Protein AF-A0A2D7IEH9-F1 (afdb_monomer)

Mean predicted aligned error: 5.15 Å

Nearest PDB structures (foldseek):
  4zqi-assembly2_D  TM=7.327E-01  e=2.803E-02  Yersinia pestis
  7u56-assembly1_A  TM=7.391E-01  e=6.559E-02  Klebsiella pneumoniae subsp. pneumoniae HS11286
  4zqi-assembly1_B  TM=7.018E-01  e=6.970E-02  Yersinia pestis
  7u56-assembly1_B  TM=7.687E-01  e=1.733E-01  Klebsiella pneumoniae subsp. pneumoniae HS11286
  6u1i-assembly1_A  TM=7.613E-01  e=4.055E-01  Thermus thermophilus HB8

pLDDT: mean 90.39, std 9.67, range [45.16, 97.62]

Structure (mmCIF, N/CA/C/O backbone):
data_AF-A0A2D7IEH9-F1
#
_entry.id   AF-A0A2D7IEH9-F1
#
loop_
_atom_site.group_PDB
_atom_site.id
_atom_site.type_symbol
_atom_site.label_atom_id
_atom_site.label_alt_id
_atom_site.label_comp_id
_atom_site.label_asym_id
_atom_site.label_entity_id
_atom_site.label_seq_id
_atom_site.pdbx_PDB_ins_code
_atom_site.Cartn_x
_atom_site.Cartn_y
_atom_site.Cartn_z
_atom_site.occupancy
_atom_site.B_iso_or_equiv
_atom_site.auth_seq_id
_atom_site.auth_comp_id
_atom_site.auth_asym_id
_atom_site.auth_atom_id
_atom_site.pdbx_PDB_model_num
ATOM 1 N N . MET A 1 1 ? -2.835 -4.757 -12.297 1.00 45.16 1 MET A N 1
ATOM 2 C CA . MET A 1 1 ? -1.991 -5.937 -12.011 1.00 45.16 1 MET A CA 1
ATOM 3 C C . MET A 1 1 ? -2.877 -7.003 -11.401 1.00 45.16 1 MET A C 1
ATOM 5 O O . MET A 1 1 ? -3.628 -6.685 -10.491 1.00 45.16 1 MET A O 1
ATOM 9 N N . ILE A 1 2 ? -2.827 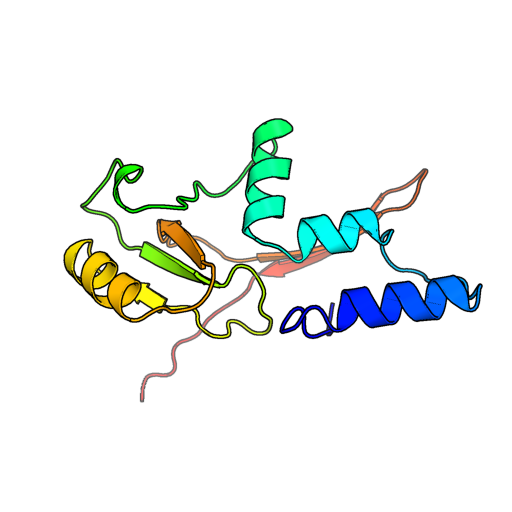-8.220 -11.940 1.00 45.41 2 ILE A N 1
ATOM 10 C CA . ILE A 1 2 ? -3.453 -9.420 -11.369 1.00 45.41 2 ILE A CA 1
ATOM 11 C C . ILE A 1 2 ? -2.291 -10.338 -10.986 1.00 45.41 2 ILE A C 1
ATOM 13 O O . ILE A 1 2 ? -2.025 -11.332 -11.649 1.00 45.41 2 ILE A O 1
ATOM 17 N N . ALA A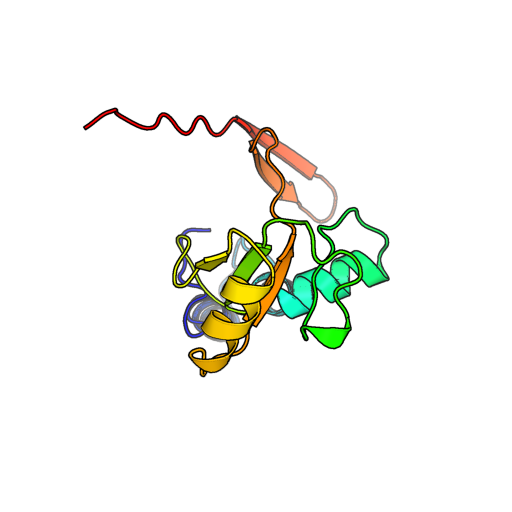 1 3 ? -1.485 -9.927 -10.013 1.00 56.19 3 ALA A N 1
ATOM 18 C CA . ALA A 1 3 ? -0.392 -10.757 -9.531 1.00 56.19 3 ALA A CA 1
ATOM 19 C C . ALA A 1 3 ? -0.324 -10.617 -8.012 1.00 56.19 3 ALA A C 1
ATOM 21 O O . ALA A 1 3 ? -0.419 -9.495 -7.526 1.00 56.19 3 ALA A O 1
ATOM 22 N N . PRO A 1 4 ? -0.190 -11.715 -7.257 1.00 66.06 4 PRO A N 1
ATOM 23 C CA . PRO A 1 4 ? -0.148 -11.639 -5.809 1.00 66.06 4 PRO A CA 1
ATOM 24 C C . PRO A 1 4 ? 1.139 -10.933 -5.372 1.00 66.06 4 PRO A C 1
ATOM 26 O O . PRO A 1 4 ? 2.246 -11.457 -5.515 1.00 66.06 4 PRO A O 1
ATOM 29 N N . GLU A 1 5 ? 1.013 -9.732 -4.812 1.00 74.81 5 GLU A N 1
ATOM 30 C CA . GLU A 1 5 ? 2.107 -9.095 -4.075 1.00 74.81 5 GLU A CA 1
ATOM 31 C C . GLU A 1 5 ? 2.381 -9.824 -2.750 1.00 74.81 5 GLU A C 1
ATOM 33 O O . GLU A 1 5 ? 3.456 -9.674 -2.159 1.00 74.81 5 GLU A O 1
ATOM 38 N N . SER A 1 6 ? 1.436 -10.657 -2.302 1.00 74.44 6 SER A N 1
ATOM 39 C CA . SER A 1 6 ? 1.617 -11.621 -1.220 1.00 74.44 6 SER A CA 1
ATOM 40 C C . SER A 1 6 ? 2.848 -12.492 -1.504 1.00 74.44 6 SER A C 1
ATOM 42 O O . SER A 1 6 ? 3.040 -13.004 -2.605 1.00 74.44 6 SER A O 1
ATOM 44 N N . GLN A 1 7 ? 3.747 -12.593 -0.520 1.00 80.38 7 GLN A N 1
ATOM 45 C CA . GLN A 1 7 ? 5.040 -13.291 -0.637 1.00 80.38 7 GLN A CA 1
ATOM 46 C C . GLN A 1 7 ? 5.972 -12.793 -1.766 1.00 80.38 7 GLN A C 1
ATOM 48 O O . GLN A 1 7 ? 6.950 -13.469 -2.103 1.00 80.38 7 GLN A O 1
ATOM 53 N N . LYS A 1 8 ? 5.717 -11.599 -2.324 1.00 86.62 8 LYS A N 1
ATOM 54 C CA . LYS A 1 8 ? 6.518 -10.971 -3.391 1.00 86.62 8 LYS A CA 1
ATOM 55 C C . LYS A 1 8 ? 6.620 -11.818 -4.668 1.00 86.62 8 LYS A C 1
ATOM 57 O O . LYS A 1 8 ? 7.613 -11.719 -5.388 1.00 86.62 8 LYS A O 1
ATOM 62 N N . ILE A 1 9 ? 5.613 -12.642 -4.962 1.00 88.00 9 ILE A N 1
ATOM 63 C CA . ILE A 1 9 ? 5.631 -13.569 -6.106 1.00 88.00 9 ILE A CA 1
ATOM 64 C C . ILE A 1 9 ? 5.881 -12.819 -7.419 1.00 88.00 9 ILE A C 1
ATOM 66 O O . ILE A 1 9 ? 6.766 -13.197 -8.182 1.00 88.00 9 ILE A O 1
ATOM 70 N N . TYR A 1 10 ? 5.179 -11.706 -7.646 1.00 89.44 10 TYR A N 1
ATOM 71 C CA . TYR A 1 10 ? 5.355 -10.918 -8.868 1.00 89.44 10 TYR A CA 1
ATOM 72 C C . TYR A 1 10 ? 6.785 -10.385 -9.051 1.00 89.44 10 TYR A C 1
ATOM 74 O O . TYR A 1 10 ? 7.326 -10.452 -10.149 1.00 89.44 10 TYR A O 1
ATOM 82 N N . GLN A 1 11 ? 7.431 -9.917 -7.976 1.00 90.38 11 GLN A N 1
ATOM 83 C CA . GLN A 1 11 ? 8.822 -9.445 -8.035 1.00 90.38 11 GLN A CA 1
ATOM 84 C C . GLN A 1 11 ? 9.769 -10.559 -8.477 1.00 90.38 11 GLN A C 1
ATOM 86 O O . GLN A 1 11 ? 10.609 -10.331 -9.341 1.00 90.38 11 GLN A O 1
ATOM 91 N N . LYS A 1 12 ? 9.599 -11.764 -7.916 1.00 90.56 12 LYS A N 1
ATOM 92 C CA . LYS A 1 12 ? 10.409 -12.936 -8.269 1.00 90.56 12 LYS A CA 1
ATOM 93 C C . LYS A 1 12 ? 10.229 -13.305 -9.739 1.00 90.56 12 LYS A C 1
ATOM 95 O O . LYS A 1 12 ? 11.213 -13.449 -10.444 1.00 90.56 12 LYS A O 1
ATOM 100 N N . ILE A 1 13 ? 8.985 -13.373 -10.219 1.00 90.81 13 ILE A N 1
ATOM 101 C CA . ILE A 1 13 ? 8.700 -13.681 -11.629 1.00 90.81 13 ILE A CA 1
ATOM 102 C C . ILE A 1 13 ? 9.372 -12.663 -12.554 1.00 90.81 13 ILE A C 1
ATOM 104 O O . ILE A 1 13 ? 10.013 -13.042 -13.527 1.00 90.81 13 ILE A O 1
ATOM 108 N N . VAL A 1 14 ? 9.249 -11.369 -12.252 1.00 91.94 14 VAL A N 1
ATOM 109 C CA . VAL A 1 14 ? 9.844 -10.322 -13.091 1.00 91.94 14 VAL A CA 1
ATOM 110 C C . VAL A 1 14 ? 11.365 -10.404 -13.096 1.00 91.94 14 VAL A C 1
ATOM 112 O O . VAL A 1 14 ? 11.961 -10.258 -14.158 1.00 91.94 14 VAL A O 1
ATOM 115 N N . TYR A 1 15 ? 11.978 -10.678 -11.944 1.00 91.88 15 TYR A N 1
ATOM 116 C CA . TYR A 1 15 ? 13.415 -10.913 -11.841 1.00 91.88 15 TYR A CA 1
ATOM 117 C C . TYR A 1 15 ? 13.856 -12.082 -12.737 1.00 91.88 15 TYR A C 1
ATOM 119 O O . TYR A 1 15 ? 14.688 -11.887 -13.620 1.00 91.88 15 TYR A O 1
ATOM 127 N N . GLU A 1 16 ? 13.239 -13.259 -12.596 1.00 92.69 16 GLU A N 1
ATOM 128 C CA . GLU A 1 16 ? 13.590 -14.449 -13.387 1.00 92.69 16 GLU A CA 1
ATOM 129 C C . GLU A 1 16 ? 13.417 -14.218 -14.897 1.00 92.69 16 GLU A C 1
ATOM 131 O O . GLU A 1 16 ? 14.309 -14.508 -15.693 1.00 92.69 16 GLU A O 1
ATOM 136 N N . VAL A 1 17 ? 12.296 -13.625 -15.318 1.00 91.94 17 VAL A N 1
ATOM 137 C CA . VAL A 1 17 ? 12.033 -13.383 -16.746 1.00 91.94 17 VAL A CA 1
ATOM 138 C C . VAL A 1 17 ? 13.008 -12.357 -17.340 1.00 91.94 17 VAL A C 1
ATOM 140 O O . VAL A 1 17 ? 13.431 -12.506 -18.490 1.00 91.94 17 VAL A O 1
ATOM 143 N N . GLN A 1 18 ? 13.426 -11.352 -16.563 1.00 89.62 18 GLN A N 1
ATOM 144 C CA . GLN A 1 18 ? 14.483 -10.423 -16.978 1.00 89.62 18 GLN A CA 1
ATOM 145 C C . GLN A 1 18 ? 15.840 -11.120 -17.120 1.00 89.62 18 GLN A C 1
ATOM 147 O O . GLN A 1 18 ? 16.566 -10.835 -18.074 1.00 89.62 18 GLN A O 1
ATOM 152 N N . HIS A 1 19 ? 16.171 -12.063 -16.232 1.00 91.25 19 HIS A N 1
ATOM 153 C CA . HIS A 1 19 ? 17.388 -12.875 -16.340 1.00 91.25 19 HIS A CA 1
ATOM 154 C C . HIS A 1 19 ? 17.413 -13.743 -17.602 1.00 91.25 19 HIS A C 1
ATOM 156 O O . HIS A 1 19 ? 18.469 -13.921 -18.211 1.00 91.25 19 HIS A O 1
ATOM 162 N N . LEU A 1 20 ? 16.244 -14.193 -18.054 1.00 94.31 20 LEU A N 1
ATOM 163 C CA . LEU A 1 20 ? 16.061 -14.893 -19.326 1.00 94.31 20 LEU A CA 1
ATOM 164 C C . LEU A 1 20 ? 16.098 -13.966 -20.559 1.00 94.31 20 LEU A C 1
ATOM 166 O O . LEU A 1 20 ? 15.920 -14.436 -21.680 1.00 94.31 20 LEU A O 1
ATOM 170 N N . LYS A 1 21 ? 16.354 -12.661 -20.377 1.00 91.44 21 LYS A N 1
ATOM 171 C CA . LYS A 1 21 ? 16.458 -11.638 -21.435 1.00 91.44 21 LYS A CA 1
ATOM 172 C C . LYS A 1 21 ? 15.180 -11.434 -22.259 1.00 91.44 21 LYS A C 1
ATOM 174 O O . LYS A 1 21 ? 15.244 -10.911 -23.371 1.00 91.44 21 LYS A O 1
ATOM 179 N N . PHE A 1 22 ? 14.016 -11.797 -21.721 1.00 90.88 22 PHE A N 1
ATOM 180 C CA . PHE A 1 22 ? 12.744 -11.460 -22.356 1.00 90.88 22 PHE A CA 1
ATOM 181 C C . PHE A 1 22 ? 12.407 -9.980 -22.168 1.00 90.88 22 PHE A C 1
ATOM 183 O O . PHE A 1 22 ? 12.622 -9.392 -21.106 1.00 90.88 22 PHE A O 1
ATOM 190 N N . ASN A 1 23 ? 11.800 -9.395 -23.199 1.00 86.25 23 ASN A N 1
ATOM 191 C CA . ASN A 1 23 ? 11.252 -8.048 -23.124 1.00 86.25 23 ASN A CA 1
ATOM 192 C C . ASN A 1 23 ? 9.913 -8.079 -22.385 1.00 86.25 23 ASN A C 1
ATOM 194 O O . ASN A 1 23 ? 8.938 -8.652 -22.869 1.00 86.25 23 ASN A O 1
ATOM 198 N N . LEU A 1 24 ? 9.859 -7.435 -21.222 1.00 89.12 24 LEU A N 1
ATOM 199 C CA . LEU A 1 24 ? 8.628 -7.269 -20.459 1.00 89.12 24 LEU A CA 1
ATOM 200 C C . LEU A 1 24 ? 8.009 -5.892 -20.714 1.00 89.12 24 LEU A C 1
ATOM 202 O O . LEU A 1 24 ? 8.703 -4.879 -20.748 1.00 89.12 24 LEU A O 1
ATOM 206 N N . LEU A 1 25 ? 6.680 -5.855 -20.829 1.00 88.38 25 LEU A N 1
ATOM 207 C CA . LEU A 1 25 ? 5.897 -4.622 -20.997 1.00 88.38 25 LEU A CA 1
ATOM 208 C C . LEU A 1 25 ? 5.478 -3.985 -19.659 1.00 88.38 25 LEU A C 1
ATOM 210 O O . LEU A 1 25 ? 4.579 -3.148 -19.611 1.00 88.38 25 LEU A O 1
ATOM 214 N N . ASN A 1 26 ? 6.079 -4.411 -18.551 1.00 89.44 26 ASN A N 1
ATOM 215 C CA . ASN A 1 26 ? 5.764 -3.926 -17.215 1.00 89.44 26 ASN A CA 1
ATOM 216 C C . ASN A 1 26 ? 6.727 -2.817 -16.760 1.00 89.44 26 ASN A C 1
ATOM 218 O O . ASN A 1 26 ? 7.659 -2.419 -17.456 1.00 89.44 26 ASN A O 1
ATOM 222 N N . SER A 1 27 ? 6.490 -2.295 -15.556 1.00 90.81 27 SER A N 1
ATOM 223 C CA . SER A 1 27 ? 7.435 -1.386 -14.909 1.00 90.81 27 SER A CA 1
ATOM 224 C C . SER A 1 27 ? 8.763 -2.083 -14.597 1.00 90.81 27 SER A C 1
ATOM 226 O O . SER A 1 27 ? 8.816 -3.296 -14.415 1.00 90.81 27 SER A O 1
ATOM 228 N N . SER A 1 28 ? 9.832 -1.296 -14.461 1.00 91.00 28 SER A N 1
ATOM 229 C CA . SER A 1 28 ? 11.135 -1.815 -14.035 1.00 91.00 28 SER A CA 1
ATOM 230 C C . SER A 1 28 ? 11.052 -2.532 -12.681 1.00 91.00 28 SER A C 1
ATOM 232 O O . SER A 1 28 ? 10.212 -2.195 -11.840 1.00 91.00 28 SER A O 1
ATOM 234 N N . LEU A 1 29 ? 11.970 -3.473 -12.433 1.00 91.06 29 LEU A N 1
ATOM 235 C CA . LEU A 1 29 ? 12.025 -4.224 -11.175 1.00 91.06 29 LEU A CA 1
ATOM 236 C C . LEU A 1 29 ? 12.076 -3.289 -9.956 1.00 91.06 29 LEU A C 1
ATOM 238 O O . LEU A 1 29 ? 11.302 -3.457 -9.019 1.00 91.06 29 LEU A O 1
ATOM 242 N N . ARG A 1 30 ? 12.881 -2.220 -10.025 1.00 93.12 30 ARG A N 1
ATOM 243 C CA . ARG A 1 30 ? 12.954 -1.177 -8.987 1.00 93.12 30 ARG A CA 1
ATOM 244 C C . ARG A 1 30 ? 11.595 -0.537 -8.691 1.00 93.12 30 ARG A C 1
ATOM 246 O O . ARG A 1 30 ? 11.253 -0.330 -7.528 1.00 93.12 30 ARG A O 1
ATOM 253 N N . CYS A 1 31 ? 10.821 -0.191 -9.722 1.00 93.38 31 CYS A N 1
ATOM 254 C CA . CYS A 1 31 ? 9.479 0.362 -9.533 1.00 93.38 31 CYS A CA 1
ATOM 255 C C . CYS A 1 31 ? 8.572 -0.654 -8.833 1.00 93.38 31 CYS A C 1
ATOM 257 O O . CYS A 1 31 ? 7.889 -0.306 -7.873 1.00 93.38 31 CYS A O 1
ATOM 259 N N . ILE A 1 32 ? 8.609 -1.915 -9.263 1.00 93.12 32 ILE A N 1
ATOM 260 C CA . ILE A 1 32 ? 7.803 -2.982 -8.665 1.00 93.12 32 ILE A CA 1
ATOM 261 C C . ILE A 1 32 ? 8.177 -3.181 -7.190 1.00 93.12 32 ILE A C 1
ATOM 263 O O . ILE A 1 32 ? 7.289 -3.243 -6.343 1.00 93.12 32 ILE A O 1
ATOM 267 N N . GLU A 1 33 ? 9.463 -3.212 -6.843 1.00 92.50 33 GLU A N 1
ATOM 268 C CA . GLU A 1 33 ? 9.937 -3.351 -5.459 1.00 92.50 33 GLU A CA 1
ATOM 269 C C . GLU A 1 33 ? 9.465 -2.227 -4.529 1.00 92.50 33 GLU A C 1
ATOM 271 O O . GLU A 1 33 ? 9.172 -2.479 -3.356 1.00 92.50 33 GLU A O 1
ATOM 276 N N . ILE A 1 34 ? 9.415 -0.988 -5.030 1.00 94.88 34 ILE A N 1
ATOM 277 C CA . ILE A 1 34 ? 8.921 0.171 -4.277 1.00 94.88 34 ILE A CA 1
ATOM 278 C C . ILE A 1 34 ? 7.405 0.066 -4.112 1.00 94.88 34 ILE A C 1
ATOM 280 O O . ILE A 1 34 ? 6.909 0.098 -2.986 1.00 94.88 34 ILE A O 1
ATOM 284 N N . PHE A 1 35 ? 6.676 -0.091 -5.217 1.00 93.19 35 PHE A N 1
ATOM 285 C CA . PHE A 1 35 ? 5.218 0.034 -5.227 1.00 93.19 35 PHE A CA 1
ATOM 286 C C . PHE A 1 35 ? 4.466 -1.223 -4.768 1.00 93.19 35 PHE A C 1
ATOM 288 O O . PHE A 1 35 ? 3.285 -1.141 -4.446 1.00 93.19 35 PHE A O 1
ATOM 295 N N . SER A 1 36 ? 5.144 -2.367 -4.634 1.00 92.12 36 SER A N 1
ATOM 296 C CA . SER A 1 36 ? 4.562 -3.551 -3.978 1.00 92.12 36 SER A CA 1
ATOM 297 C C . SER A 1 36 ? 4.531 -3.439 -2.448 1.00 92.12 36 SER A C 1
ATOM 299 O O . SER A 1 36 ? 3.762 -4.144 -1.798 1.00 92.12 36 SER A O 1
ATOM 301 N N . SER A 1 37 ? 5.395 -2.607 -1.850 1.00 93.38 37 SER A N 1
ATOM 302 C CA . SER A 1 37 ? 5.413 -2.361 -0.402 1.00 93.38 37 SER A CA 1
ATOM 303 C C . SER A 1 37 ? 4.665 -1.072 -0.111 1.00 93.38 37 SER A C 1
ATOM 305 O O . SER A 1 37 ? 5.068 0.011 -0.538 1.00 93.38 37 SER A O 1
ATOM 307 N N . LYS A 1 38 ? 3.591 -1.155 0.673 1.00 92.94 38 LYS A N 1
ATOM 308 C CA . LYS A 1 38 ? 2.821 0.034 1.064 1.00 92.94 38 LYS A CA 1
ATOM 309 C C . LYS A 1 38 ? 3.660 1.013 1.893 1.00 92.94 38 LYS A C 1
ATOM 311 O O . LYS A 1 38 ? 3.499 2.222 1.748 1.00 92.94 38 LYS A O 1
ATOM 316 N N . ILE A 1 39 ? 4.597 0.504 2.700 1.00 94.56 39 ILE A N 1
ATOM 317 C CA . ILE A 1 39 ? 5.530 1.327 3.487 1.00 94.56 39 ILE A CA 1
ATOM 318 C C . ILE A 1 39 ? 6.493 2.077 2.559 1.00 94.56 39 ILE A C 1
ATOM 320 O O . ILE A 1 39 ? 6.632 3.296 2.677 1.00 94.56 39 ILE A O 1
ATOM 324 N N . LYS A 1 40 ? 7.132 1.380 1.606 1.00 95.44 40 LYS A N 1
ATOM 325 C CA . LYS A 1 40 ? 8.030 2.028 0.634 1.00 95.44 40 LYS A CA 1
ATOM 326 C C . LYS A 1 40 ? 7.279 3.013 -0.258 1.00 95.44 40 LYS A C 1
ATOM 328 O O . LYS A 1 40 ? 7.786 4.100 -0.501 1.00 95.44 40 LYS A O 1
ATOM 333 N N . THR A 1 41 ? 6.064 2.667 -0.684 1.00 95.44 41 THR A N 1
ATOM 334 C CA . THR A 1 41 ? 5.185 3.553 -1.462 1.00 95.44 41 THR A CA 1
ATOM 335 C C . THR A 1 41 ? 4.919 4.851 -0.710 1.00 95.44 41 THR A C 1
ATOM 337 O O . THR A 1 41 ? 5.156 5.930 -1.242 1.00 95.44 41 THR A O 1
ATOM 340 N N . PHE A 1 42 ? 4.488 4.760 0.550 1.00 94.94 42 PHE A N 1
ATOM 341 C CA . PHE A 1 42 ? 4.251 5.928 1.393 1.00 94.94 42 PHE A CA 1
ATOM 342 C C . PHE A 1 42 ? 5.496 6.822 1.507 1.00 94.94 42 PHE A C 1
ATOM 344 O O . PHE A 1 42 ? 5.401 8.027 1.277 1.00 94.94 42 PHE A O 1
ATOM 351 N N . LYS A 1 43 ? 6.666 6.238 1.800 1.00 95.31 43 LYS A N 1
ATOM 352 C CA . LYS A 1 43 ? 7.933 6.983 1.905 1.00 95.31 43 LYS A CA 1
ATOM 353 C C . LYS A 1 43 ? 8.294 7.662 0.582 1.00 95.31 43 LYS A C 1
ATOM 355 O O . LYS A 1 43 ? 8.549 8.862 0.567 1.00 95.31 43 LYS A O 1
ATOM 360 N N . PHE A 1 44 ? 8.194 6.933 -0.529 1.00 97.06 44 PHE A N 1
ATOM 361 C CA . PHE A 1 44 ? 8.486 7.438 -1.870 1.00 97.06 44 PHE A CA 1
ATOM 362 C C . PHE A 1 44 ? 7.599 8.627 -2.267 1.00 97.06 44 PHE A C 1
ATOM 364 O O . PHE A 1 44 ? 8.103 9.610 -2.817 1.00 97.06 44 PHE A O 1
ATOM 371 N N . LEU A 1 45 ? 6.290 8.548 -1.993 1.00 97.00 45 LEU A N 1
ATOM 372 C CA . LEU A 1 45 ? 5.340 9.629 -2.278 1.00 97.00 45 LEU A CA 1
ATOM 373 C C . LEU A 1 45 ? 5.599 10.848 -1.386 1.00 97.00 45 LEU A C 1
ATOM 375 O O . LEU A 1 45 ? 5.639 11.972 -1.886 1.00 97.00 45 LEU A O 1
ATOM 379 N N . LYS A 1 46 ? 5.844 10.621 -0.087 1.00 95.38 46 LYS A N 1
ATOM 380 C CA . LYS A 1 46 ? 6.159 11.673 0.887 1.00 95.38 46 LYS A CA 1
ATOM 381 C C . LYS A 1 46 ? 7.413 12.454 0.496 1.00 95.38 46 LYS A C 1
ATOM 383 O O . LYS A 1 46 ? 7.368 13.680 0.451 1.00 95.38 46 LYS A O 1
ATOM 388 N N . GLU A 1 47 ? 8.505 11.760 0.179 1.00 97.38 47 GLU A N 1
ATOM 389 C CA . GLU A 1 47 ? 9.771 12.371 -0.255 1.00 97.38 47 GLU A CA 1
ATOM 390 C C . GLU A 1 47 ? 9.602 13.236 -1.510 1.00 97.38 47 GLU A C 1
ATOM 392 O O . GLU A 1 47 ? 10.241 14.277 -1.642 1.00 97.38 47 GLU A O 1
ATOM 397 N N . ARG A 1 48 ? 8.707 12.834 -2.420 1.00 97.56 48 ARG A N 1
ATOM 398 C CA . ARG A 1 48 ? 8.430 13.544 -3.679 1.00 97.56 48 ARG A CA 1
ATOM 399 C C . ARG A 1 48 ? 7.315 14.575 -3.585 1.00 97.56 48 ARG A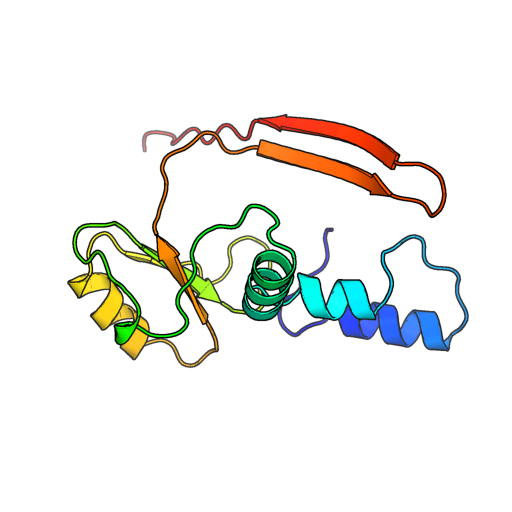 C 1
ATOM 401 O O . ARG A 1 48 ? 6.978 15.171 -4.603 1.00 97.56 48 ARG A O 1
ATOM 408 N N . LYS A 1 49 ? 6.740 14.788 -2.397 1.00 96.88 49 LYS A N 1
ATOM 409 C CA . LYS A 1 49 ? 5.598 15.694 -2.185 1.00 96.88 49 LYS A CA 1
ATOM 410 C C . LYS A 1 49 ? 4.402 15.378 -3.104 1.00 96.88 49 LYS A C 1
ATOM 412 O O . LYS A 1 49 ? 3.616 16.264 -3.421 1.00 96.88 49 LYS A O 1
ATOM 417 N N . ILE A 1 50 ? 4.256 14.121 -3.527 1.00 96.44 50 ILE A N 1
ATOM 418 C CA . ILE A 1 50 ? 3.083 13.653 -4.279 1.00 96.44 50 ILE A CA 1
ATOM 419 C C . ILE A 1 50 ? 1.961 13.418 -3.267 1.00 96.44 50 ILE A C 1
ATOM 421 O O . ILE A 1 50 ? 2.255 12.819 -2.236 1.00 96.44 50 ILE A O 1
ATOM 425 N N . PRO A 1 51 ? 0.703 13.828 -3.514 1.00 94.69 51 PRO A N 1
ATOM 426 C CA . PRO A 1 51 ? -0.398 13.589 -2.583 1.00 94.69 51 PRO A CA 1
ATOM 427 C C . PRO A 1 51 ? -0.470 12.132 -2.102 1.00 94.69 51 PRO A C 1
ATOM 429 O O . PRO A 1 51 ? -0.430 11.193 -2.896 1.00 94.69 51 PRO A O 1
ATOM 432 N N . TYR A 1 52 ? -0.563 11.945 -0.785 1.00 92.50 52 TYR A N 1
ATOM 433 C CA . TYR A 1 52 ? -0.571 10.631 -0.149 1.00 92.50 52 TYR A CA 1
ATOM 434 C C . TYR A 1 52 ? -1.508 10.606 1.059 1.00 92.50 52 TYR A C 1
ATOM 436 O O . TYR A 1 52 ? -1.785 11.630 1.684 1.00 92.50 52 TYR A O 1
ATOM 444 N N . ILE A 1 53 ? -1.958 9.405 1.426 1.00 90.56 53 ILE A N 1
ATOM 445 C CA . ILE A 1 53 ? -2.697 9.182 2.670 1.00 90.56 53 ILE A CA 1
ATOM 446 C C . ILE A 1 53 ? -1.709 9.090 3.829 1.00 90.56 53 ILE A C 1
ATOM 448 O O . ILE A 1 53 ? -0.806 8.243 3.822 1.00 90.56 53 ILE A O 1
ATOM 452 N N . LEU A 1 54 ? -1.896 9.941 4.840 1.00 91.62 54 LEU A N 1
ATOM 453 C CA . LEU A 1 54 ? -1.071 9.922 6.041 1.00 91.62 54 LEU A CA 1
ATOM 454 C C . LEU A 1 54 ? -1.103 8.528 6.678 1.00 91.62 54 LEU A C 1
ATOM 456 O O . LEU A 1 54 ? -2.167 7.966 6.949 1.00 91.62 54 LEU A O 1
ATOM 460 N N . SER A 1 55 ? 0.090 7.973 6.865 1.00 94.19 55 SER A N 1
ATOM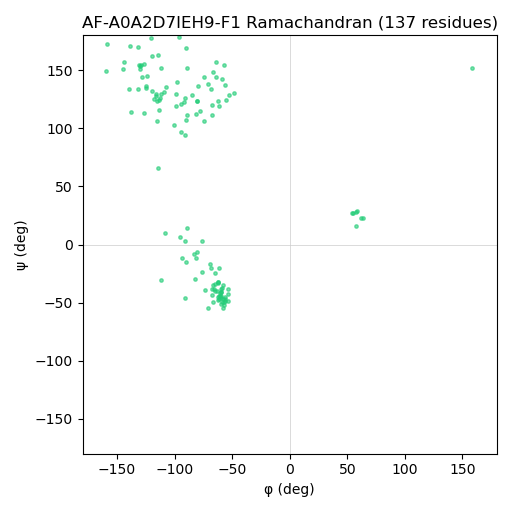 461 C CA . SER A 1 55 ? 0.304 6.600 7.303 1.00 94.19 55 SER A CA 1
ATOM 462 C C . SER A 1 55 ? 1.247 6.579 8.499 1.00 94.19 55 SER A C 1
ATOM 464 O O . SER A 1 55 ? 2.191 7.368 8.560 1.00 94.19 55 SER A O 1
ATOM 466 N N . PHE A 1 56 ? 1.003 5.664 9.430 1.00 95.12 56 PHE A N 1
ATOM 467 C CA . PHE A 1 56 ? 1.755 5.521 10.671 1.00 95.12 56 PHE A CA 1
ATOM 468 C C . PHE A 1 56 ? 2.297 4.096 10.791 1.00 95.12 56 PHE A C 1
ATOM 470 O O . PHE A 1 56 ? 1.573 3.130 10.553 1.00 95.12 56 PHE A O 1
ATOM 477 N N . GLU A 1 57 ? 3.567 3.969 11.174 1.00 91.19 57 GLU A N 1
ATOM 478 C CA . GLU A 1 57 ? 4.209 2.673 11.458 1.00 91.19 57 GLU A CA 1
ATOM 479 C C . GLU A 1 57 ? 4.055 2.268 12.943 1.00 91.19 57 GLU A C 1
ATOM 481 O O . GLU A 1 57 ? 4.249 1.107 13.281 1.00 91.19 57 GLU A O 1
ATOM 486 N N . ASN A 1 58 ? 3.668 3.203 13.824 1.00 89.75 58 ASN A N 1
ATOM 487 C CA . ASN A 1 58 ? 3.438 2.978 15.257 1.00 89.75 58 ASN A CA 1
ATOM 488 C C . ASN A 1 58 ? 2.264 3.847 15.761 1.00 89.75 58 ASN A C 1
ATOM 490 O O . ASN A 1 58 ? 2.013 4.932 15.230 1.00 89.75 58 ASN A O 1
ATOM 494 N N . LEU A 1 59 ? 1.571 3.367 16.795 1.00 92.50 59 LEU A N 1
ATOM 495 C CA . LEU A 1 59 ? 0.519 4.049 17.548 1.00 92.50 59 LEU A CA 1
ATOM 496 C C . LEU A 1 59 ? 0.944 5.416 18.087 1.00 92.50 59 LEU A C 1
ATOM 498 O O . LEU A 1 59 ? 0.136 6.342 18.058 1.00 92.50 59 LEU A O 1
ATOM 502 N N . ASP A 1 60 ? 2.188 5.555 18.545 1.00 92.56 60 ASP A N 1
ATOM 503 C CA . ASP A 1 60 ? 2.674 6.793 19.177 1.00 92.56 60 ASP A CA 1
ATOM 504 C C . ASP A 1 60 ? 2.696 7.983 18.209 1.00 92.56 60 ASP A C 1
ATOM 506 O O . ASP A 1 60 ? 2.555 9.134 18.613 1.00 92.56 60 ASP A O 1
ATOM 510 N N . ASN A 1 61 ? 2.790 7.706 16.906 1.00 92.75 61 ASN A N 1
ATOM 511 C CA . ASN A 1 61 ? 2.795 8.729 15.86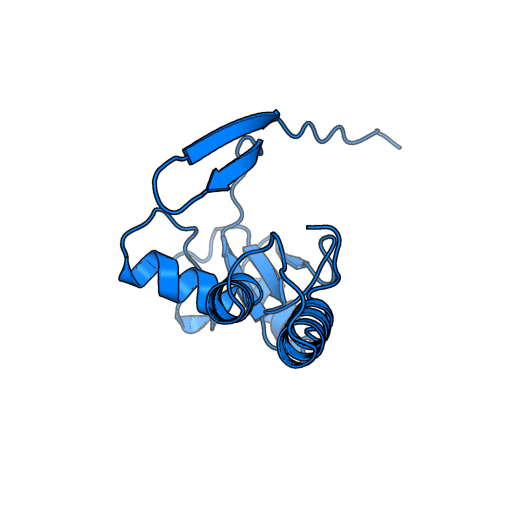1 1.00 92.75 61 ASN A CA 1
ATOM 512 C C . ASN A 1 61 ? 1.383 9.232 15.509 1.00 92.75 61 ASN A C 1
ATOM 514 O O . ASN A 1 61 ? 1.238 10.147 14.696 1.00 92.75 61 ASN A O 1
ATOM 518 N N . ILE A 1 62 ? 0.332 8.626 16.071 1.00 94.50 62 ILE A N 1
ATOM 519 C CA . ILE A 1 62 ? -1.057 8.982 15.781 1.00 94.50 62 ILE A CA 1
ATOM 520 C C . ILE A 1 62 ? -1.451 10.209 16.598 1.00 94.50 62 ILE A C 1
ATOM 522 O O . ILE A 1 62 ? -1.635 10.151 17.812 1.00 94.50 62 ILE A O 1
ATOM 526 N N . THR A 1 63 ? -1.674 11.316 15.897 1.00 92.38 63 THR A N 1
ATOM 527 C CA . THR A 1 63 ? -2.030 12.602 16.507 1.00 92.38 63 THR A CA 1
ATOM 528 C C . THR A 1 63 ? -3.517 12.735 16.831 1.00 92.38 63 THR A C 1
ATOM 530 O O . THR A 1 63 ? -3.880 13.412 17.787 1.00 92.38 63 THR A O 1
ATOM 533 N N . ASN A 1 64 ? -4.402 12.082 16.071 1.00 92.31 64 ASN A N 1
ATOM 534 C CA . ASN A 1 64 ? -5.845 12.155 16.281 1.00 92.31 64 ASN A CA 1
ATOM 535 C C . ASN A 1 64 ? -6.406 10.789 16.687 1.00 92.31 64 ASN A C 1
ATOM 537 O O . ASN A 1 64 ? -6.543 9.897 15.847 1.00 92.31 64 ASN A O 1
ATOM 541 N N . LYS A 1 65 ? -6.764 10.646 17.970 1.00 93.38 65 LYS A N 1
ATOM 542 C CA . LYS A 1 65 ? -7.310 9.411 18.571 1.00 93.38 65 LYS A CA 1
ATOM 543 C C . LYS A 1 65 ? -8.825 9.214 18.365 1.00 93.38 65 LYS A C 1
ATOM 545 O O . LYS A 1 65 ? -9.348 8.139 18.648 1.00 93.38 65 LYS A O 1
ATOM 550 N N . ASN A 1 66 ? -9.518 10.220 17.825 1.00 93.31 66 ASN A N 1
ATOM 551 C CA . ASN A 1 66 ? -10.975 10.221 17.628 1.00 93.31 66 ASN A CA 1
ATOM 552 C C . ASN A 1 66 ? -11.396 9.774 16.217 1.00 93.31 66 ASN A C 1
ATOM 554 O O . ASN A 1 66 ? -12.568 9.862 15.851 1.00 93.31 66 ASN A O 1
ATOM 558 N N . LYS A 1 67 ? -10.448 9.325 15.388 1.00 94.56 67 LYS A N 1
ATOM 559 C CA . LYS A 1 67 ? -10.713 8.854 14.025 1.00 94.56 67 LYS A CA 1
ATOM 560 C C . LYS A 1 67 ? -11.009 7.352 14.000 1.00 94.56 67 LYS A C 1
ATOM 562 O O . LYS A 1 67 ? -10.814 6.624 14.970 1.00 94.56 67 LYS A O 1
ATOM 567 N N . ARG A 1 68 ? -11.479 6.895 12.841 1.00 96.62 68 ARG A N 1
ATOM 568 C CA . ARG A 1 68 ? -11.486 5.478 12.463 1.00 96.62 68 ARG A CA 1
ATOM 569 C C . ARG A 1 68 ? -10.173 5.156 11.760 1.00 96.62 68 ARG A C 1
ATOM 571 O O . ARG A 1 68 ? -9.587 6.036 11.126 1.00 96.62 68 ARG A O 1
ATOM 578 N N . TYR A 1 69 ? -9.736 3.908 11.852 1.00 97.44 69 TYR A N 1
ATOM 579 C CA . TYR A 1 69 ? -8.444 3.471 11.333 1.00 97.44 69 TYR A CA 1
ATOM 580 C C . TYR A 1 69 ? -8.581 2.239 10.455 1.00 97.44 69 TYR A C 1
ATOM 582 O O . TYR A 1 69 ? -9.483 1.419 10.635 1.00 97.44 69 TYR A O 1
ATOM 590 N N . ILE A 1 70 ? -7.625 2.091 9.549 1.00 96.81 7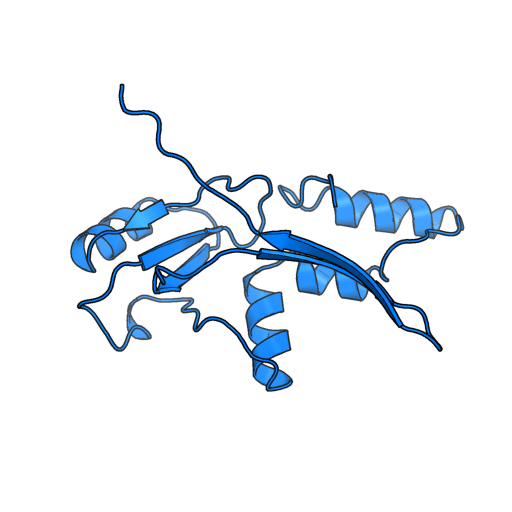0 ILE A N 1
ATOM 591 C CA . ILE A 1 70 ? -7.392 0.874 8.788 1.00 96.81 70 ILE A CA 1
ATOM 592 C C . ILE A 1 70 ? -5.979 0.393 9.098 1.00 96.81 70 ILE A C 1
ATOM 594 O O . ILE A 1 70 ? -5.033 1.176 9.008 1.00 96.81 70 ILE A O 1
ATOM 598 N N . ILE A 1 71 ? -5.834 -0.891 9.403 1.00 96.69 71 ILE A N 1
ATOM 599 C CA . ILE A 1 71 ? -4.539 -1.570 9.412 1.00 96.69 71 ILE A CA 1
ATOM 600 C C . ILE A 1 71 ? -4.403 -2.316 8.087 1.00 96.69 71 ILE A C 1
ATOM 602 O O . ILE A 1 71 ? -5.321 -3.035 7.688 1.00 96.69 71 ILE A O 1
ATOM 606 N N . LYS A 1 72 ? -3.279 -2.130 7.392 1.00 94.94 72 LYS A N 1
ATOM 607 C CA . LYS A 1 72 ? -2.980 -2.806 6.122 1.00 94.94 72 LYS A CA 1
ATOM 608 C C . LYS A 1 72 ? -1.639 -3.531 6.227 1.00 94.94 72 LYS A C 1
ATOM 610 O O . LYS A 1 72 ? -0.687 -2.919 6.713 1.00 94.94 72 LYS A O 1
ATOM 615 N N . PRO A 1 73 ? -1.510 -4.775 5.737 1.00 94.44 73 PRO A N 1
ATOM 616 C CA . PRO A 1 73 ? -0.213 -5.441 5.675 1.00 94.44 73 PRO A CA 1
ATOM 617 C C . PRO A 1 73 ? 0.706 -4.728 4.671 1.00 94.44 73 PRO A C 1
ATOM 619 O O . PRO A 1 73 ? 0.230 -4.176 3.669 1.00 94.44 73 PRO A O 1
ATOM 622 N N . GLU A 1 74 ? 2.020 -4.743 4.921 1.00 93.38 74 GLU A N 1
ATOM 623 C CA . GLU A 1 74 ? 3.022 -4.111 4.045 1.00 93.38 74 GLU A CA 1
ATOM 624 C C . GLU A 1 74 ? 2.874 -4.601 2.597 1.00 93.38 74 GLU A C 1
ATOM 626 O O . GLU A 1 74 ? 2.772 -3.790 1.673 1.00 93.38 74 GLU A O 1
ATOM 631 N N . TYR A 1 75 ? 2.780 -5.920 2.432 1.00 92.19 75 TYR A N 1
ATOM 632 C CA . TYR A 1 75 ? 2.512 -6.617 1.175 1.00 92.19 75 TYR A CA 1
ATOM 633 C C . TYR A 1 75 ? 1.131 -7.266 1.240 1.00 92.19 75 TYR A C 1
ATOM 635 O O . TYR A 1 75 ? 0.663 -7.612 2.320 1.00 92.19 75 TYR A O 1
ATOM 643 N N . GLY A 1 76 ? 0.472 -7.430 0.100 1.00 86.62 76 GLY A N 1
ATOM 644 C CA . GLY A 1 76 ? -0.798 -8.149 0.028 1.00 86.62 76 GLY A CA 1
ATOM 645 C C . GLY A 1 76 ? -1.593 -7.770 -1.208 1.00 86.62 76 GLY A C 1
ATOM 646 O O . GLY A 1 76 ? -1.475 -6.633 -1.672 1.00 86.62 76 GLY A O 1
ATOM 647 N N . ALA A 1 77 ? -2.416 -8.702 -1.677 1.00 83.00 77 ALA A N 1
ATOM 648 C CA . ALA A 1 77 ? -3.322 -8.537 -2.807 1.00 83.00 77 ALA A CA 1
ATOM 649 C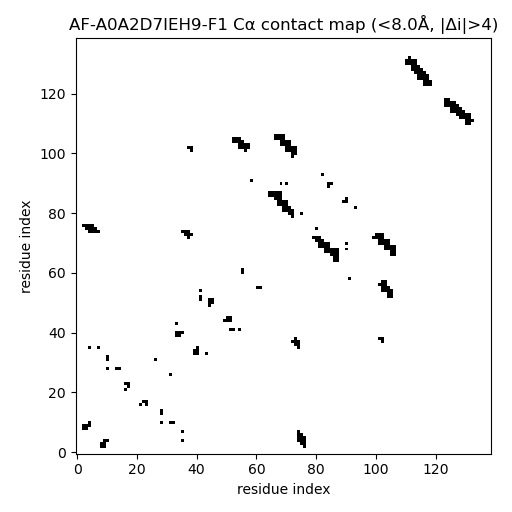 C . ALA A 1 77 ? -4.786 -8.623 -2.344 1.00 83.00 77 ALA A C 1
ATOM 651 O O . ALA A 1 77 ? -5.069 -9.060 -1.233 1.00 83.00 77 ALA A O 1
ATOM 652 N N . GLY A 1 78 ? -5.732 -8.159 -3.166 1.00 80.94 78 GLY A N 1
ATOM 653 C CA . GLY A 1 78 ? -7.160 -8.460 -2.972 1.00 80.94 78 GLY A CA 1
ATOM 654 C C . GLY A 1 78 ? -7.778 -8.053 -1.624 1.00 80.94 78 GLY A C 1
ATOM 655 O O . GLY A 1 78 ? -8.737 -8.679 -1.189 1.00 80.94 78 GLY A O 1
ATOM 656 N N . SER A 1 79 ? -7.255 -7.020 -0.956 1.00 83.56 79 SER A N 1
ATOM 657 C CA . SER A 1 79 ? -7.693 -6.599 0.390 1.00 83.56 79 SER A CA 1
ATOM 658 C C . SER A 1 79 ? -7.463 -7.629 1.509 1.00 83.56 79 SER A C 1
ATOM 660 O O . SER A 1 79 ? -8.095 -7.550 2.564 1.00 83.56 79 SER A O 1
ATOM 662 N N . GLU A 1 80 ? -6.527 -8.560 1.319 1.00 87.38 80 GLU A N 1
ATOM 663 C CA . GLU A 1 80 ? -6.108 -9.522 2.339 1.00 87.38 80 GLU A CA 1
ATOM 664 C C . GLU A 1 80 ? -5.632 -8.824 3.623 1.00 87.38 80 GLU A C 1
ATOM 666 O O . GLU A 1 80 ? -4.881 -7.844 3.585 1.00 87.38 80 GLU A O 1
ATOM 671 N N . ASN A 1 81 ? -6.053 -9.360 4.775 1.00 91.06 81 ASN A N 1
ATOM 672 C CA . ASN A 1 81 ? -5.610 -8.942 6.111 1.00 91.06 81 ASN A CA 1
ATOM 673 C C . ASN A 1 81 ? -5.787 -7.441 6.414 1.00 91.06 81 ASN A C 1
ATOM 675 O O . ASN A 1 81 ? -5.062 -6.870 7.234 1.00 91.06 81 ASN A O 1
ATOM 679 N N . ILE A 1 82 ? -6.757 -6.791 5.761 1.00 93.69 82 ILE A N 1
ATOM 680 C CA . ILE A 1 82 ? -7.160 -5.421 6.078 1.00 93.69 82 ILE A CA 1
ATOM 681 C C . ILE A 1 82 ? -8.091 -5.436 7.292 1.00 93.69 82 ILE A C 1
ATOM 683 O O . ILE A 1 82 ? -9.149 -6.063 7.268 1.00 93.69 82 ILE A O 1
ATOM 687 N N . ILE A 1 83 ? -7.731 -4.694 8.341 1.00 96.31 83 ILE A N 1
ATOM 688 C CA . ILE A 1 83 ? -8.518 -4.614 9.578 1.00 96.31 83 ILE A CA 1
ATOM 689 C C . ILE A 1 83 ? -9.091 -3.211 9.733 1.00 96.31 83 ILE A C 1
ATOM 691 O O . ILE A 1 83 ? -8.362 -2.219 9.739 1.00 96.31 83 ILE A O 1
ATOM 695 N N . PHE A 1 84 ? -10.409 -3.131 9.908 1.00 96.31 84 PHE A N 1
ATOM 696 C CA . PHE A 1 84 ? -11.113 -1.882 10.174 1.00 96.31 84 PHE A CA 1
ATOM 697 C C . PHE A 1 84 ? -11.311 -1.665 11.677 1.00 96.31 84 PHE A C 1
ATOM 699 O O . PHE A 1 84 ? -11.972 -2.455 12.353 1.00 96.31 84 PHE A O 1
ATOM 706 N N . CYS A 1 85 ? -10.788 -0.558 12.199 1.00 97.31 85 CYS A N 1
ATOM 707 C CA . CYS A 1 85 ? -10.868 -0.213 13.614 1.00 97.31 85 CYS A CA 1
ATOM 708 C C . CYS A 1 85 ? -11.739 1.031 13.807 1.00 97.31 85 CYS A C 1
ATOM 710 O O . CYS 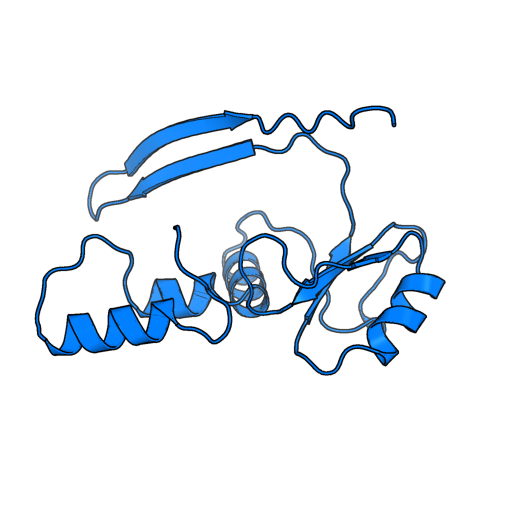A 1 85 ? -11.394 2.131 13.375 1.00 97.31 85 CYS A O 1
ATOM 712 N N . LYS A 1 86 ? -12.874 0.868 14.496 1.00 96.31 86 LYS A N 1
ATOM 713 C CA . LYS A 1 86 ? -13.842 1.956 14.727 1.00 96.31 86 LYS A CA 1
ATOM 714 C C . LYS A 1 86 ? -13.328 3.064 15.657 1.00 96.31 86 LYS A C 1
ATOM 716 O O . LYS A 1 86 ? -13.894 4.148 15.651 1.00 96.31 86 LYS A O 1
ATOM 721 N N . ASN A 1 87 ? -12.314 2.786 16.472 1.00 96.50 87 ASN A N 1
ATOM 722 C CA . ASN A 1 87 ? -11.735 3.721 17.435 1.00 96.50 87 ASN A CA 1
ATOM 723 C C . ASN A 1 87 ? -10.309 3.290 17.821 1.00 96.50 87 ASN A C 1
ATOM 725 O O . ASN A 1 87 ? -9.858 2.198 17.460 1.00 96.50 87 ASN A O 1
ATOM 729 N N . PHE A 1 88 ? -9.616 4.145 18.577 1.00 96.88 88 PHE A N 1
ATOM 730 C CA . PHE A 1 88 ? -8.231 3.918 18.994 1.00 96.88 88 PHE A CA 1
ATOM 731 C C . PHE A 1 88 ? -8.063 2.708 19.927 1.00 96.88 88 PHE A C 1
ATOM 733 O O . PHE A 1 88 ? -7.071 1.992 19.826 1.00 96.88 88 PHE A O 1
ATOM 740 N N . LYS A 1 89 ? -9.046 2.425 20.797 1.00 96.62 89 LYS A N 1
ATOM 741 C CA . LYS A 1 89 ? -9.016 1.237 21.668 1.00 96.62 89 LYS A CA 1
ATOM 742 C C . LYS A 1 89 ? -8.955 -0.044 20.834 1.00 96.62 89 LYS A C 1
ATOM 744 O O . LYS A 1 89 ? -8.040 -0.842 21.003 1.00 96.62 89 LYS A O 1
ATOM 749 N N . LYS A 1 90 ? -9.865 -0.185 19.863 1.00 97.25 90 LYS A N 1
ATOM 750 C CA . LYS A 1 90 ? -9.889 -1.331 18.947 1.00 97.25 90 LYS A CA 1
ATOM 751 C C . LYS A 1 90 ? -8.592 -1.442 18.145 1.00 97.25 90 LYS A C 1
ATOM 753 O O . LYS A 1 90 ? -8.090 -2.543 17.984 1.00 97.25 90 LYS A O 1
ATOM 758 N N . LEU A 1 91 ? -8.047 -0.319 17.673 1.00 97.62 91 LEU A N 1
ATOM 759 C CA . LEU A 1 91 ? -6.758 -0.291 16.978 1.00 97.62 91 LEU A CA 1
ATOM 760 C C . LEU A 1 91 ? -5.631 -0.875 17.846 1.00 97.62 91 LEU A C 1
ATOM 762 O O . LEU A 1 91 ? -4.899 -1.746 17.385 1.00 97.62 91 LEU A O 1
ATOM 766 N N . SER A 1 92 ? -5.521 -0.420 19.097 1.00 96.38 92 SER A N 1
ATOM 767 C CA . SER A 1 92 ? -4.512 -0.903 20.049 1.00 96.38 92 SER A CA 1
ATOM 768 C C . SER A 1 92 ? -4.651 -2.403 20.328 1.00 96.38 92 SER A C 1
ATOM 770 O O . SER A 1 92 ? -3.657 -3.127 20.336 1.00 96.38 92 SER A O 1
ATOM 772 N N . ASP A 1 93 ? -5.884 -2.892 20.484 1.00 97.00 93 ASP A N 1
ATOM 773 C CA . ASP A 1 93 ? -6.151 -4.313 20.722 1.00 97.00 93 ASP A CA 1
ATOM 774 C C . ASP A 1 93 ? -5.821 -5.192 19.506 1.00 97.00 93 ASP A C 1
ATOM 776 O O . ASP A 1 93 ? -5.329 -6.306 19.671 1.00 97.00 93 ASP A O 1
ATOM 780 N N . GLU A 1 94 ? -6.095 -4.720 18.286 1.00 97.06 94 GLU A N 1
ATOM 781 C CA . GLU A 1 94 ? -5.826 -5.482 17.061 1.00 97.06 94 GLU A CA 1
ATOM 782 C C . GLU A 1 94 ? -4.334 -5.541 16.728 1.00 97.06 94 GLU A C 1
ATOM 784 O O . GLU A 1 94 ? -3.843 -6.603 16.360 1.00 97.06 94 GLU A O 1
ATOM 789 N N . ILE A 1 95 ? -3.583 -4.454 16.929 1.00 95.81 95 ILE A N 1
ATOM 790 C CA . ILE A 1 95 ? -2.135 -4.434 16.660 1.00 95.81 95 ILE A CA 1
ATOM 791 C C . ILE A 1 95 ? -1.386 -5.490 17.479 1.00 95.81 95 ILE A C 1
ATOM 793 O O . ILE A 1 95 ? -0.489 -6.140 16.951 1.00 95.81 95 ILE A O 1
ATOM 797 N N . LYS A 1 96 ? -1.788 -5.726 18.735 1.00 95.56 96 LYS A N 1
ATOM 798 C CA . LYS A 1 96 ? -1.175 -6.748 19.605 1.00 95.56 96 LYS A CA 1
ATOM 799 C C . LYS A 1 96 ? -1.303 -8.176 19.063 1.00 95.56 96 LYS A C 1
ATOM 801 O O . LYS A 1 96 ? -0.565 -9.052 19.497 1.00 95.56 96 LYS A O 1
ATOM 806 N N . LYS A 1 97 ? -2.246 -8.422 18.149 1.00 95.69 97 LYS A N 1
ATOM 807 C CA . LYS A 1 97 ? -2.507 -9.740 17.550 1.00 95.69 97 LYS A CA 1
ATOM 808 C C . LYS A 1 97 ? -1.751 -9.953 16.239 1.00 95.69 97 LYS A C 1
ATOM 810 O O . LYS A 1 97 ? -1.746 -11.063 15.715 1.00 95.69 97 LYS A O 1
ATOM 815 N N . ILE A 1 98 ? -1.162 -8.898 15.679 1.00 94.75 98 ILE A N 1
ATOM 816 C CA . ILE A 1 98 ? -0.534 -8.927 14.361 1.00 94.75 98 ILE A CA 1
ATOM 817 C C . ILE A 1 98 ? 0.943 -9.292 14.504 1.00 94.75 98 ILE A C 1
ATOM 819 O O . ILE A 1 98 ? 1.691 -8.627 15.212 1.00 94.75 98 ILE A O 1
ATOM 823 N N . ASN A 1 99 ? 1.375 -10.321 13.776 1.00 94.00 99 ASN A N 1
ATOM 824 C CA . ASN A 1 99 ? 2.761 -10.804 13.750 1.00 94.00 99 ASN A CA 1
ATOM 825 C C . ASN A 1 99 ? 3.496 -10.498 12.429 1.00 94.00 99 ASN A C 1
ATOM 827 O O . ASN A 1 99 ? 4.588 -11.008 12.188 1.00 94.00 99 ASN A O 1
ATOM 831 N N . TYR A 1 100 ? 2.904 -9.680 11.559 1.00 92.31 100 TYR A N 1
ATOM 832 C CA . TYR A 1 100 ? 3.469 -9.275 10.273 1.00 92.31 100 TYR A CA 1
ATOM 833 C C . TYR A 1 100 ? 3.660 -7.758 10.210 1.00 92.31 100 TYR A C 1
ATOM 835 O O . TYR A 1 100 ? 3.060 -7.008 10.971 1.00 92.31 100 TYR A O 1
ATOM 843 N N . LYS A 1 101 ? 4.481 -7.275 9.273 1.00 94.06 101 LYS A N 1
ATOM 844 C CA . LYS A 1 101 ? 4.663 -5.831 9.062 1.00 94.06 101 LYS A CA 1
ATOM 845 C C . LYS A 1 101 ? 3.397 -5.192 8.499 1.00 94.06 101 LYS A C 1
ATOM 847 O O . LYS A 1 101 ? 2.829 -5.683 7.521 1.00 94.06 101 LYS A O 1
ATOM 852 N N . PHE A 1 102 ? 2.995 -4.063 9.070 1.00 95.44 102 PHE A N 1
ATOM 853 C CA . PHE A 1 102 ? 1.789 -3.338 8.686 1.00 95.44 102 PHE A CA 1
ATOM 854 C C . PHE A 1 102 ? 2.020 -1.824 8.661 1.00 95.44 102 PHE A C 1
ATOM 856 O O . PHE A 1 102 ? 3.043 -1.320 9.117 1.00 95.44 102 PHE A O 1
ATOM 863 N N . LEU A 1 103 ? 1.034 -1.103 8.135 1.00 95.81 103 LEU A N 1
ATOM 864 C CA . LEU A 1 103 ? 0.860 0.327 8.354 1.00 95.81 103 LEU A CA 1
ATOM 865 C C . LEU A 1 103 ? -0.551 0.615 8.861 1.00 95.81 103 LEU A C 1
ATOM 867 O O . LEU A 1 103 ? -1.498 -0.126 8.582 1.00 95.81 103 LEU A O 1
ATOM 871 N N . ILE A 1 104 ? -0.684 1.734 9.557 1.00 97.19 104 ILE A N 1
ATOM 872 C CA . ILE A 1 104 ? -1.948 2.270 10.044 1.00 97.19 104 ILE A CA 1
ATOM 873 C C . ILE A 1 104 ? -2.285 3.499 9.207 1.00 97.19 104 ILE A C 1
ATOM 875 O O . ILE A 1 104 ? -1.427 4.343 8.964 1.00 97.19 104 ILE A O 1
ATOM 879 N N . GLN A 1 105 ? -3.534 3.629 8.782 1.00 96.31 105 GLN A N 1
ATOM 880 C CA . GLN A 1 105 ? -4.042 4.822 8.104 1.00 96.31 105 GLN A CA 1
ATOM 881 C C . GLN A 1 105 ? -5.331 5.277 8.767 1.00 96.31 105 GLN A C 1
ATOM 883 O O . GLN A 1 105 ? -6.094 4.457 9.283 1.00 96.31 105 GLN A O 1
ATOM 888 N N . TYR A 1 106 ? -5.610 6.577 8.716 1.00 95.88 106 TYR A N 1
ATOM 889 C CA . TYR A 1 106 ? -6.967 7.038 8.979 1.00 95.88 106 TYR A CA 1
ATOM 890 C C . TYR A 1 106 ? -7.912 6.504 7.900 1.00 95.88 106 TYR A C 1
ATOM 892 O O . TYR A 1 106 ? -7.550 6.388 6.728 1.00 95.88 106 TYR A O 1
ATOM 900 N N . PHE A 1 107 ? -9.131 6.175 8.308 1.00 94.50 107 PHE A N 1
ATOM 901 C CA . PHE A 1 107 ? -10.199 5.845 7.381 1.00 94.50 107 PHE A CA 1
ATOM 902 C C . PHE A 1 107 ? -10.893 7.122 6.907 1.00 94.50 107 PHE A C 1
ATOM 904 O O . PHE A 1 107 ? -11.336 7.932 7.726 1.00 94.50 107 PHE A O 1
ATOM 911 N N . TYR A 1 108 ? -11.010 7.260 5.591 1.00 90.31 108 TYR A N 1
ATOM 912 C CA . TYR A 1 108 ? -11.696 8.359 4.926 1.00 90.31 108 TYR A CA 1
ATOM 913 C C . TYR A 1 108 ? -12.895 7.794 4.165 1.00 90.31 108 TYR A C 1
ATOM 915 O O . TYR A 1 108 ? -12.747 6.843 3.402 1.00 90.31 108 TYR A O 1
ATOM 923 N N . GLU A 1 109 ? -14.076 8.365 4.397 1.00 87.69 109 GLU A N 1
ATOM 924 C CA . GLU A 1 109 ? -15.271 8.078 3.600 1.00 87.69 109 GLU A CA 1
ATOM 925 C C . GLU A 1 109 ? -15.318 9.077 2.457 1.00 87.69 109 GLU A C 1
ATOM 927 O O . GLU A 1 109 ? -15.771 10.206 2.620 1.00 87.69 109 GLU A O 1
ATOM 932 N N . THR A 1 110 ? -14.773 8.664 1.322 1.00 87.31 110 THR A N 1
ATOM 933 C CA . THR A 1 110 ? -14.762 9.440 0.086 1.00 87.31 110 THR A CA 1
ATOM 934 C C . THR A 1 110 ? -15.208 8.551 -1.061 1.00 87.31 110 THR A C 1
ATOM 936 O O . THR A 1 110 ? -15.285 7.327 -0.924 1.00 87.31 110 THR A O 1
ATOM 939 N N . GLU A 1 111 ? -15.447 9.165 -2.210 1.00 88.06 111 GLU A N 1
ATOM 940 C CA . GLU A 1 111 ? -15.551 8.441 -3.469 1.00 88.06 111 GLU A CA 1
ATOM 941 C C . GLU A 1 111 ? -14.250 7.674 -3.737 1.00 88.06 111 GLU A C 1
ATOM 943 O O . GLU A 1 111 ? -13.147 8.120 -3.393 1.00 88.06 111 GLU A O 1
ATOM 948 N N . ILE A 1 112 ? -14.394 6.479 -4.302 1.00 90.50 112 ILE A N 1
ATOM 949 C CA . ILE A 1 112 ? -13.284 5.585 -4.620 1.00 90.50 112 ILE A CA 1
ATOM 950 C C . ILE A 1 112 ? -13.267 5.426 -6.133 1.00 90.50 112 ILE A C 1
ATOM 952 O O . ILE A 1 112 ? -14.284 5.095 -6.734 1.00 90.50 112 ILE A O 1
ATOM 956 N N . ALA A 1 113 ? -12.103 5.621 -6.743 1.00 91.81 113 ALA A N 1
ATOM 957 C CA . ALA A 1 113 ? -11.915 5.447 -8.174 1.00 91.81 113 ALA A CA 1
ATOM 958 C C . ALA A 1 113 ? -10.687 4.582 -8.470 1.00 91.81 113 ALA A C 1
ATOM 960 O O . ALA A 1 113 ? -9.737 4.512 -7.687 1.00 91.81 113 ALA A O 1
ATOM 961 N N . SER A 1 114 ? -10.704 3.929 -9.629 1.00 91.88 114 SER A N 1
ATOM 962 C CA . SER A 1 114 ? -9.565 3.229 -10.208 1.00 91.88 114 SER A CA 1
ATOM 963 C C . SER A 1 114 ? -9.157 3.914 -11.502 1.00 91.88 114 SER A C 1
ATOM 965 O O . SER A 1 114 ? -9.958 4.054 -12.427 1.00 91.88 114 SER A O 1
ATOM 967 N N . ILE A 1 115 ? -7.896 4.329 -11.561 1.00 94.44 115 ILE A N 1
ATOM 968 C CA . ILE A 1 115 ? -7.306 4.988 -12.721 1.00 94.44 115 ILE A CA 1
ATOM 969 C C . ILE A 1 115 ? -6.275 4.038 -13.326 1.00 94.44 115 ILE A C 1
ATOM 971 O O . ILE A 1 115 ? -5.404 3.530 -12.618 1.00 94.44 115 ILE A O 1
ATOM 975 N N . SER A 1 116 ? -6.365 3.815 -14.636 1.00 94.19 116 SER A N 1
ATOM 976 C CA . SER A 1 116 ? -5.351 3.089 -15.403 1.00 94.19 116 SER A CA 1
ATOM 977 C C . SER A 1 116 ? -4.680 4.043 -16.378 1.00 94.19 116 SER A C 1
ATOM 979 O O . SER A 1 116 ? -5.351 4.679 -17.188 1.00 94.19 116 SER A O 1
ATOM 981 N N . VAL A 1 117 ? -3.355 4.141 -16.299 1.00 94.50 117 VAL A N 1
ATOM 982 C CA . VAL A 1 117 ? -2.539 5.008 -17.154 1.00 94.50 117 VAL A CA 1
ATOM 983 C C . VAL A 1 117 ? -1.376 4.194 -17.701 1.00 94.50 117 VAL A C 1
ATOM 985 O O . VAL A 1 117 ? -0.708 3.480 -16.951 1.00 94.50 117 VAL A O 1
ATOM 988 N N . LEU A 1 118 ? -1.126 4.313 -19.001 1.00 94.12 118 LEU A N 1
ATOM 989 C CA . LEU A 1 118 ? 0.073 3.795 -19.639 1.00 94.12 118 LEU A CA 1
ATOM 990 C C . LEU A 1 118 ? 1.136 4.891 -19.655 1.00 94.12 118 LEU A C 1
ATOM 992 O O . LEU A 1 118 ? 0.918 5.967 -20.211 1.00 94.12 118 LEU A O 1
ATOM 996 N N . PHE A 1 119 ? 2.294 4.606 -19.068 1.00 92.25 119 PHE A N 1
ATOM 997 C CA . PHE A 1 119 ? 3.456 5.486 -19.121 1.00 92.25 119 PHE A CA 1
ATOM 998 C C . PHE A 1 119 ? 4.534 4.865 -20.003 1.00 92.25 119 PHE A C 1
ATOM 1000 O O . PHE A 1 119 ? 4.906 3.706 -19.828 1.00 92.25 119 PHE A O 1
ATOM 1007 N N . SER A 1 120 ? 5.062 5.663 -20.924 1.00 89.25 120 SER A N 1
ATOM 1008 C CA . SER A 1 120 ? 6.262 5.371 -21.707 1.00 89.25 120 SER A CA 1
ATOM 1009 C C . SER A 1 120 ? 7.315 6.454 -21.445 1.00 89.25 120 SER A C 1
ATOM 1011 O O . SER A 1 120 ? 7.068 7.399 -20.697 1.00 89.25 120 SER A O 1
ATOM 1013 N N . LYS A 1 121 ? 8.504 6.334 -22.048 1.00 85.69 121 LYS A N 1
ATOM 1014 C CA . LYS A 1 121 ? 9.570 7.340 -21.882 1.00 85.69 121 LYS A CA 1
ATOM 1015 C C . LYS A 1 121 ? 9.179 8.724 -22.411 1.00 85.69 121 LYS A C 1
ATOM 1017 O O . LYS A 1 121 ? 9.659 9.716 -21.878 1.00 85.69 121 LYS A O 1
ATOM 1022 N N . THR A 1 122 ? 8.357 8.780 -23.455 1.00 92.62 122 THR A N 1
ATOM 1023 C CA . THR A 1 122 ? 8.027 10.021 -24.171 1.00 92.62 122 THR A CA 1
ATOM 1024 C C . THR A 1 122 ? 6.579 10.446 -23.981 1.00 92.62 122 THR A C 1
ATOM 1026 O O . THR A 1 122 ? 6.303 11.638 -23.959 1.00 92.62 122 THR A O 1
ATOM 1029 N N . ASN A 1 123 ? 5.666 9.490 -23.790 1.00 93.69 123 ASN A N 1
ATOM 1030 C CA . ASN A 1 123 ? 4.228 9.741 -23.746 1.00 93.69 123 ASN A CA 1
ATOM 1031 C C . ASN A 1 123 ? 3.571 9.107 -22.518 1.00 93.69 123 ASN A C 1
ATOM 1033 O O . ASN A 1 123 ? 4.009 8.066 -22.016 1.00 93.69 123 ASN A O 1
ATOM 1037 N N . ASN A 1 124 ? 2.459 9.696 -22.096 1.00 93.81 124 ASN A N 1
ATOM 1038 C CA . ASN A 1 124 ? 1.525 9.114 -21.144 1.00 93.81 124 ASN A CA 1
ATOM 1039 C C . ASN A 1 124 ? 0.125 9.067 -21.769 1.00 93.81 124 ASN A C 1
ATOM 1041 O O . ASN A 1 124 ? -0.238 9.929 -22.564 1.00 93.81 124 ASN A O 1
ATOM 1045 N N . MET A 1 125 ? -0.635 8.022 -21.454 1.00 96.25 125 MET A N 1
ATOM 1046 C CA . MET A 1 125 ? -1.979 7.816 -21.986 1.00 96.25 125 MET A CA 1
ATOM 1047 C C . MET A 1 125 ? -2.900 7.339 -20.870 1.00 96.25 125 MET A C 1
ATOM 1049 O O . MET A 1 125 ? -2.721 6.246 -20.328 1.00 96.25 125 MET A O 1
ATOM 1053 N N . LEU A 1 126 ? -3.886 8.164 -20.518 1.00 96.25 126 LEU A N 1
ATOM 1054 C CA . LEU A 1 126 ? -4.984 7.750 -19.650 1.00 96.25 126 LEU A CA 1
ATOM 1055 C C . LEU A 1 126 ? -5.825 6.714 -20.402 1.00 96.25 126 LEU A C 1
ATOM 1057 O O . LEU A 1 126 ? -6.352 7.004 -21.469 1.00 96.25 126 LEU A O 1
ATOM 1061 N N . ILE A 1 127 ? -5.934 5.511 -19.845 1.00 96.12 127 ILE A N 1
ATOM 1062 C CA . ILE A 1 127 ? -6.701 4.411 -20.438 1.00 96.12 127 ILE A CA 1
ATOM 1063 C C . ILE A 1 127 ? -8.141 4.441 -19.932 1.00 96.12 127 ILE A C 1
ATOM 1065 O O . ILE A 1 127 ? -9.081 4.297 -20.705 1.00 96.12 127 ILE A O 1
ATOM 1069 N N . SER A 1 128 ? -8.317 4.613 -18.620 1.00 96.75 128 SER A N 1
ATOM 1070 C CA . SER A 1 128 ? -9.638 4.612 -17.994 1.00 96.75 128 SER A CA 1
ATOM 1071 C C . SER A 1 128 ? -9.620 5.306 -16.636 1.00 96.75 128 SER A C 1
ATOM 1073 O O . SER A 1 128 ? -8.643 5.185 -15.892 1.00 96.75 128 SER A O 1
ATOM 1075 N N . CYS A 1 129 ? -10.744 5.919 -16.272 1.00 95.81 129 CYS A N 1
ATOM 1076 C CA . CYS A 1 129 ? -11.064 6.346 -14.914 1.00 95.81 129 CYS A CA 1
ATOM 1077 C C . CYS A 1 129 ? -12.434 5.764 -14.551 1.00 95.81 129 CYS A C 1
ATOM 1079 O O . CYS A 1 129 ? -13.430 6.117 -15.174 1.00 95.81 129 CYS A O 1
ATOM 1081 N N . ASN A 1 130 ? -12.467 4.840 -13.592 1.00 94.75 130 ASN A N 1
ATOM 1082 C CA . ASN A 1 130 ? -13.679 4.123 -13.203 1.00 94.75 130 ASN A CA 1
ATOM 1083 C C . ASN A 1 130 ? -14.021 4.425 -11.745 1.00 94.75 130 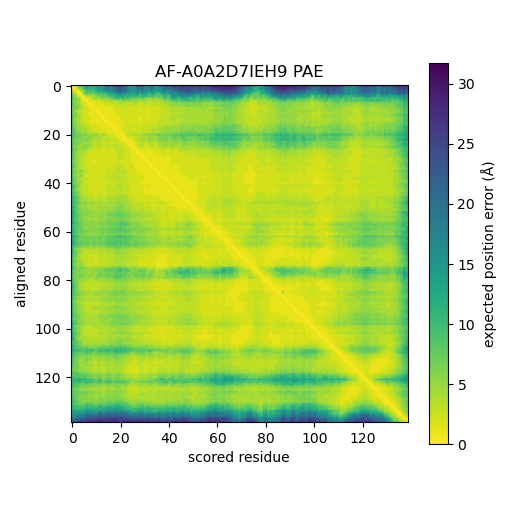ASN A C 1
ATOM 1085 O O . ASN A 1 130 ? -13.199 4.176 -10.861 1.00 94.75 130 ASN A O 1
ATOM 1089 N N . GLU A 1 131 ? -15.235 4.895 -11.482 1.00 93.69 131 GLU A N 1
ATOM 1090 C CA . GLU A 1 131 ? -15.777 4.979 -10.125 1.00 93.69 131 GLU A CA 1
ATOM 1091 C C . GLU A 1 131 ? -16.084 3.571 -9.583 1.00 93.69 131 GLU A C 1
ATOM 1093 O O . GLU A 1 131 ? -16.604 2.707 -10.293 1.00 93.69 131 GLU A O 1
ATOM 1098 N N . GLN A 1 132 ? -15.759 3.318 -8.315 1.00 87.94 132 GLN A N 1
ATOM 1099 C CA . GLN A 1 132 ? -16.042 2.054 -7.638 1.00 87.94 132 GLN A CA 1
ATOM 1100 C C . GLN A 1 132 ? -17.280 2.171 -6.749 1.00 87.94 132 GLN A C 1
ATOM 1102 O O . GLN A 1 132 ? -17.225 2.666 -5.624 1.00 87.94 132 GLN A O 1
ATOM 1107 N N . ILE A 1 133 ? -18.397 1.628 -7.231 1.00 86.88 133 ILE A N 1
ATOM 1108 C CA . ILE A 1 133 ? -19.672 1.655 -6.512 1.00 86.88 133 ILE A CA 1
ATOM 1109 C C . ILE A 1 133 ? -19.799 0.412 -5.619 1.00 86.88 133 ILE A C 1
ATOM 1111 O O . ILE A 1 133 ? -20.064 -0.695 -6.092 1.00 86.88 133 ILE A O 1
ATOM 1115 N N . ILE A 1 134 ? -19.673 0.589 -4.301 1.00 80.25 134 ILE A N 1
ATOM 1116 C CA . ILE A 1 134 ? -19.855 -0.488 -3.316 1.00 80.25 134 ILE A CA 1
ATOM 1117 C C . ILE A 1 134 ? -21.300 -0.466 -2.795 1.00 80.25 134 ILE A C 1
ATOM 1119 O O . ILE A 1 134 ? -21.636 0.266 -1.866 1.00 80.25 134 ILE A O 1
ATOM 1123 N N . LYS A 1 135 ? -22.178 -1.301 -3.368 1.00 79.56 135 LYS A N 1
ATOM 1124 C CA . LYS A 1 135 ? -23.555 -1.477 -2.869 1.00 79.56 135 LYS A CA 1
ATOM 1125 C C . LYS A 1 135 ? -23.603 -2.582 -1.818 1.00 79.56 135 LYS A C 1
ATOM 1127 O O . LYS A 1 135 ? -23.453 -3.763 -2.130 1.00 79.56 135 LYS A O 1
ATOM 1132 N N . LYS A 1 136 ? -23.864 -2.220 -0.562 1.00 72.81 136 LYS A N 1
ATOM 1133 C CA . LYS A 1 136 ? -24.127 -3.201 0.497 1.00 72.81 136 LYS A CA 1
ATOM 1134 C C . LYS A 1 136 ? -25.532 -3.775 0.292 1.00 72.81 136 LYS A C 1
ATOM 1136 O O . LYS A 1 136 ? -26.516 -3.084 0.546 1.00 72.81 136 LYS A O 1
ATOM 1141 N N . LYS A 1 137 ? -25.647 -5.025 -0.171 1.00 62.03 137 LYS A N 1
ATOM 1142 C CA . LYS A 1 137 ? -26.939 -5.728 -0.145 1.00 62.03 137 LYS A CA 1
ATOM 1143 C C . LYS A 1 137 ? -27.373 -5.860 1.318 1.00 62.03 137 LYS A C 1
ATOM 1145 O O . LYS A 1 137 ? -26.609 -6.382 2.132 1.00 62.03 137 LYS A O 1
ATOM 1150 N N . LYS A 1 138 ? -28.564 -5.353 1.657 1.00 58.09 138 LYS A N 1
ATOM 1151 C CA . LYS A 1 138 ? -29.221 -5.700 2.922 1.00 58.09 138 LYS A CA 1
ATOM 1152 C C . LYS A 1 138 ? -29.459 -7.214 2.879 1.00 58.09 138 LYS A C 1
ATOM 1154 O O . LYS A 1 138 ? -30.061 -7.693 1.921 1.00 58.09 138 LYS A O 1
ATOM 1159 N N . LYS A 1 139 ? -28.867 -7.936 3.828 1.00 46.91 139 LYS A N 1
ATOM 1160 C CA . LYS A 1 139 ? -29.260 -9.311 4.138 1.00 46.91 139 LYS A CA 1
ATOM 1161 C C . LYS A 1 139 ? -30.419 -9.251 5.113 1.00 46.91 139 LYS A C 1
ATOM 1163 O O . LYS A 1 139 ? -30.374 -8.331 5.963 1.00 46.91 139 LYS A O 1
#

Solvent-accessible surface area (backbone atoms only — not comparable to full-atom values): 8650 Å² total; per-residue (Å²): 136,96,60,50,35,44,94,44,47,47,60,53,53,53,51,54,44,49,74,71,68,53,90,73,96,67,76,55,69,70,54,49,66,34,66,48,24,52,62,49,35,51,52,56,30,58,79,65,71,44,93,73,81,70,69,33,84,51,75,88,73,58,85,68,65,88,45,34,35,33,40,36,45,31,47,50,40,97,74,52,79,57,43,81,19,82,32,49,68,54,42,58,62,51,57,77,74,56,91,67,66,52,39,35,29,70,60,78,96,66,92,47,71,50,76,44,70,51,77,59,98,88,51,73,44,83,73,48,78,43,79,61,84,84,78,81,76,85,126

Sequence (139 aa):
MIAPESQKIYQKIVYEVQHLKFNLLNSSLRCIEIFSSKIKTFKFLKERKIPYILSFENLDNITNKNKRYIIKPEYGAGSENIIFCKNFKKLSDEIKKINYKFLIQYFYETEIASISVLFSKTNNMLISCNEQIIKKKKK

Foldseek 3Di:
DPDFLVVPRVLVVLVVVVVVVDDDLDDDSVVCVQVQFPVSVQVVCVVVVNDDFDKAQDPVPDPDQQFKKWKAARGGDDCPPIDTGRTNVSVVVVVVVDPGRIMMTTDDPDWDWDWDWDDDPPDIGTPDIGTDDDDDPDD

Secondary structure (DSSP, 8-state):
--S-TGGGHHHHHHHHHHHTT---SS--HHHHHHHT-HHHHHHHHHHTT-----EESSGGG---TTS-EEEEESS-STTTT-EEESSHHHHHHHHTT--S-EEEEE------EEEEEEE-SS-EEEEEEEE--------

Radius of gyration: 17.56 Å; Cα contacts (8 Å, |Δi|>4): 172; chains: 1; bounding box: 47×31×46 Å